Protein AF-A0A4R7BUH3-F1 (afdb_monomer_lite)

Foldseek 3Di:
DDDQDAPVQAPDQAAPVPRHGFDSVAWDADPNGIHTHNDVVSSVVVVVVVVVVVVVVVVVVVVVVPPPDDD

Radius of gyration: 16.68 Å; chains: 1; bounding box: 23×40×49 Å

pLDDT: mean 85.95, std 15.14, range [41.56, 96.62]

Secondary structure (DSSP, 8-state):
------GGGBS-SB-TTT-PBPEEEEEEEETTEEEEESSHHHHHHHHHHHHHHHHHHHHHHHHHHHS----

Structure (mmCIF, N/CA/C/O backbone):
data_AF-A0A4R7BUH3-F1
#
_entry.id   AF-A0A4R7BUH3-F1
#
loop_
_atom_site.group_PDB
_atom_site.id
_atom_site.type_symbol
_atom_site.label_atom_id
_atom_site.label_alt_id
_atom_site.label_comp_id
_atom_site.label_asym_id
_atom_site.label_entity_id
_atom_site.label_seq_id
_atom_site.pdbx_PDB_ins_code
_atom_site.Cartn_x
_atom_site.Cartn_y
_atom_site.Cartn_z
_atom_site.occupancy
_atom_site.B_iso_or_equiv
_atom_site.auth_seq_id
_atom_site.auth_comp_id
_atom_site.auth_asym_id
_atom_site.auth_atom_id
_atom_site.pdbx_PDB_model_num
ATOM 1 N N . MET A 1 1 ? -12.759 10.469 -10.809 1.00 41.56 1 MET A N 1
ATOM 2 C CA . MET A 1 1 ? -13.088 10.742 -9.396 1.00 41.56 1 MET A CA 1
ATOM 3 C C . MET A 1 1 ? -12.384 9.676 -8.587 1.00 41.56 1 MET A C 1
ATOM 5 O O . MET A 1 1 ? -12.732 8.514 -8.729 1.00 41.56 1 MET A O 1
ATOM 9 N N . GLY A 1 2 ? -11.288 10.044 -7.922 1.00 54.75 2 GLY A N 1
ATOM 10 C CA . GLY A 1 2 ? -10.458 9.094 -7.185 1.00 54.75 2 GLY A CA 1
ATOM 11 C C . GLY A 1 2 ? -11.235 8.575 -5.987 1.00 54.75 2 GLY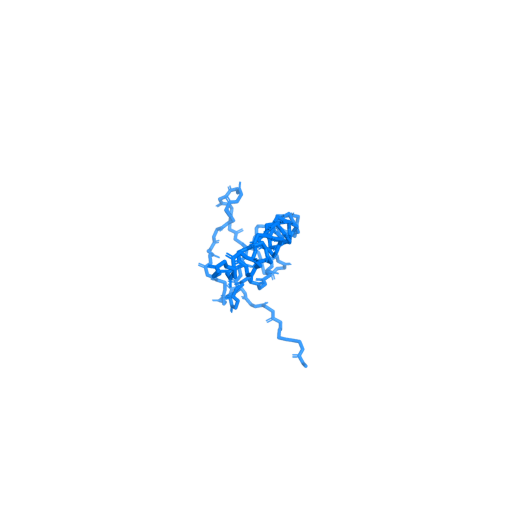 A C 1
ATOM 12 O O . GLY A 1 2 ? -11.632 9.358 -5.132 1.00 54.75 2 GLY A O 1
ATOM 13 N N . GLU A 1 3 ? -11.503 7.278 -5.979 1.00 65.31 3 GLU A N 1
ATOM 14 C CA . GLU A 1 3 ? -12.172 6.597 -4.881 1.00 65.31 3 GLU A CA 1
ATOM 15 C C . GLU A 1 3 ? -11.235 6.630 -3.670 1.00 65.31 3 GLU A C 1
ATOM 17 O O . GLU A 1 3 ? -10.179 5.993 -3.663 1.00 65.31 3 GLU A O 1
ATOM 22 N N . THR A 1 4 ? -11.565 7.462 -2.683 1.00 82.25 4 THR A N 1
ATOM 23 C CA . THR A 1 4 ? -10.836 7.534 -1.418 1.00 82.25 4 THR A CA 1
ATOM 24 C C . THR A 1 4 ? -10.925 6.164 -0.753 1.00 82.25 4 THR A C 1
ATOM 26 O O . THR A 1 4 ? -12.023 5.696 -0.461 1.00 82.25 4 THR A O 1
ATOM 29 N N . LEU A 1 5 ? -9.788 5.500 -0.540 1.00 89.19 5 LEU A N 1
ATOM 30 C CA . LEU A 1 5 ? -9.762 4.206 0.143 1.00 89.19 5 LEU A CA 1
ATOM 31 C C . LEU A 1 5 ? -10.285 4.383 1.574 1.00 89.19 5 LEU A C 1
ATOM 33 O O . LEU A 1 5 ? -9.837 5.288 2.280 1.00 89.19 5 LEU A O 1
ATOM 37 N N . ARG A 1 6 ? -11.219 3.527 2.002 1.00 91.69 6 ARG A N 1
ATOM 38 C CA . ARG A 1 6 ? -11.761 3.540 3.366 1.00 91.69 6 ARG A CA 1
ATOM 39 C C . ARG A 1 6 ? -11.297 2.308 4.125 1.00 91.69 6 ARG A C 1
ATOM 41 O O . ARG A 1 6 ? -11.177 1.222 3.567 1.00 91.69 6 ARG A O 1
ATOM 48 N N . ILE A 1 7 ? -11.048 2.490 5.417 1.00 92.25 7 ILE A N 1
ATOM 49 C CA . ILE A 1 7 ? -10.563 1.426 6.304 1.00 92.25 7 ILE A CA 1
ATOM 50 C C . ILE A 1 7 ? -11.585 0.292 6.465 1.00 92.25 7 ILE A C 1
ATOM 52 O O . ILE A 1 7 ? -11.191 -0.853 6.624 1.00 92.25 7 ILE A O 1
ATOM 56 N N . GLU A 1 8 ? -12.880 0.596 6.356 1.00 92.44 8 GLU A N 1
ATOM 57 C CA . GLU A 1 8 ? -13.974 -0.388 6.380 1.00 92.44 8 GLU A CA 1
ATOM 58 C C . GLU A 1 8 ? -13.960 -1.347 5.180 1.00 92.44 8 GLU A C 1
ATOM 60 O O . GLU A 1 8 ? -14.445 -2.468 5.289 1.00 92.44 8 GLU A O 1
ATOM 65 N N . ASP A 1 9 ? -13.384 -0.924 4.051 1.00 93.50 9 ASP A N 1
ATOM 66 C CA . ASP A 1 9 ? -13.262 -1.750 2.850 1.00 93.50 9 ASP A CA 1
ATOM 67 C C . ASP A 1 9 ? -12.014 -2.659 2.920 1.00 93.50 9 ASP A C 1
ATOM 69 O O . ASP A 1 9 ? -11.814 -3.517 2.054 1.00 93.50 9 ASP A O 1
ATOM 73 N N . ALA A 1 10 ? -11.148 -2.466 3.929 1.00 94.38 10 ALA A N 1
ATOM 74 C CA . ALA A 1 10 ? -9.915 -3.223 4.082 1.00 94.38 10 ALA A CA 1
ATOM 75 C C . ALA A 1 10 ? -10.201 -4.670 4.499 1.00 94.38 10 ALA A C 1
ATOM 77 O O . ALA A 1 10 ? -10.858 -4.936 5.501 1.00 94.38 10 ALA A O 1
ATOM 78 N N . VAL A 1 11 ? -9.625 -5.625 3.772 1.00 95.50 11 VAL A N 1
ATOM 79 C CA . VAL A 1 11 ? -9.798 -7.062 4.057 1.00 95.50 11 VAL A CA 1
ATOM 80 C C . VAL A 1 11 ? -9.065 -7.529 5.317 1.00 95.50 11 VAL A C 1
ATOM 82 O O . VAL A 1 11 ? -9.191 -8.686 5.713 1.00 95.50 11 VAL A O 1
ATOM 85 N N . ASN A 1 12 ? -8.249 -6.665 5.920 1.00 94.88 12 ASN A N 1
ATOM 86 C CA . ASN A 1 12 ? -7.438 -6.977 7.085 1.00 94.88 12 ASN A CA 1
ATOM 87 C C . ASN A 1 12 ? -7.558 -5.889 8.157 1.00 94.88 12 ASN A C 1
ATOM 89 O O . ASN A 1 12 ? -7.443 -4.701 7.869 1.00 94.88 12 ASN A O 1
ATOM 93 N N . GLU A 1 13 ? -7.705 -6.319 9.410 1.00 95.38 13 GLU A N 1
ATOM 94 C CA . GLU A 1 13 ? -7.805 -5.425 10.574 1.00 95.38 13 GLU A CA 1
ATOM 95 C C . GLU A 1 13 ? -6.440 -5.134 11.213 1.00 95.38 13 GLU A C 1
ATOM 97 O O . GLU A 1 13 ? -6.248 -4.122 11.891 1.00 95.38 13 GLU A O 1
ATOM 102 N N . THR A 1 14 ? -5.460 -6.013 10.987 1.00 96.44 14 THR A N 1
ATOM 103 C CA . THR A 1 14 ? -4.111 -5.911 11.552 1.00 96.44 14 THR A CA 1
ATOM 104 C C . THR A 1 14 ? -3.041 -5.905 10.465 1.00 96.44 14 THR A C 1
ATOM 106 O O . THR A 1 14 ? -3.199 -6.461 9.376 1.00 96.44 14 THR A O 1
ATOM 109 N N . CYS A 1 15 ? -1.933 -5.226 10.753 1.00 94.75 15 CYS A N 1
ATOM 110 C CA . CYS A 1 15 ? -0.788 -5.099 9.872 1.00 94.75 15 CYS A CA 1
ATOM 111 C C . CYS A 1 15 ? -0.001 -6.418 9.845 1.00 94.75 15 CYS A C 1
ATOM 113 O O . CYS A 1 15 ? 0.501 -6.835 10.892 1.00 94.75 15 CYS A O 1
ATOM 115 N N . PRO A 1 16 ? 0.222 -7.030 8.669 1.00 91.94 16 PRO A N 1
ATOM 116 C CA . PRO A 1 16 ? 0.907 -8.322 8.566 1.00 91.94 16 PRO A CA 1
ATOM 117 C C . PRO A 1 16 ? 2.386 -8.272 8.984 1.00 91.94 16 PRO A C 1
ATOM 119 O O . PRO A 1 16 ? 2.984 -9.305 9.262 1.00 91.94 16 PRO A O 1
ATOM 122 N N . TRP A 1 17 ? 2.987 -7.080 9.050 1.00 90.06 17 TRP A N 1
ATOM 123 C CA . TRP A 1 17 ? 4.388 -6.905 9.443 1.00 90.06 17 TRP A CA 1
ATOM 124 C C . TRP A 1 17 ? 4.601 -6.873 10.958 1.00 90.06 17 TRP A C 1
ATOM 126 O O . TRP A 1 17 ? 5.667 -7.251 11.432 1.00 90.06 17 TRP A O 1
ATOM 136 N N . SER A 1 18 ? 3.634 -6.340 11.711 1.00 91.75 18 SER A N 1
ATOM 137 C CA . SER A 1 18 ? 3.815 -5.996 13.131 1.00 91.75 18 SER A CA 1
ATOM 138 C C . SER A 1 18 ? 2.690 -6.468 14.050 1.00 91.75 18 SER A C 1
ATOM 140 O O . SER A 1 18 ? 2.851 -6.400 15.264 1.00 91.75 18 SER A O 1
ATOM 142 N N . GLY A 1 19 ? 1.545 -6.885 13.504 1.00 94.19 19 GLY A N 1
ATOM 143 C CA . GLY A 1 19 ? 0.341 -7.238 14.261 1.00 94.19 19 GLY A CA 1
ATOM 144 C C . GLY A 1 19 ? -0.440 -6.044 14.825 1.00 94.19 19 GLY A C 1
ATOM 145 O O . GLY A 1 19 ? -1.496 -6.233 15.419 1.00 94.19 19 GLY A O 1
ATOM 146 N N . LYS A 1 20 ? 0.042 -4.807 14.642 1.00 95.00 20 LYS A N 1
ATOM 147 C CA . LYS A 1 20 ? -0.668 -3.588 15.070 1.00 95.00 20 LYS A CA 1
ATOM 148 C C . LYS A 1 20 ? -1.925 -3.345 14.224 1.00 95.00 20 LYS A C 1
ATOM 150 O O . LYS A 1 20 ? -1.925 -3.752 13.063 1.00 95.00 20 LYS A O 1
ATOM 155 N N . PRO A 1 21 ? -2.950 -2.646 14.742 1.00 96.38 21 PRO A N 1
ATOM 156 C CA . PRO A 1 21 ? -4.128 -2.291 13.952 1.00 96.38 21 PRO A CA 1
ATOM 157 C C . PRO A 1 21 ? -3.756 -1.475 12.708 1.00 96.38 21 PRO A C 1
ATOM 159 O O . PRO A 1 21 ? -2.758 -0.742 12.702 1.00 96.38 21 PRO A O 1
ATOM 162 N N . VAL A 1 22 ? -4.545 -1.628 11.646 1.00 96.19 22 VAL A N 1
ATOM 163 C CA . VAL A 1 22 ? -4.392 -0.839 10.417 1.00 96.19 22 VAL A CA 1
ATOM 164 C C . VAL A 1 22 ? -4.840 0.610 10.623 1.00 96.19 22 VAL A C 1
ATOM 166 O O . VAL A 1 22 ? -5.680 0.901 11.472 1.00 96.19 22 VAL A O 1
ATOM 169 N N . ALA A 1 23 ? -4.271 1.525 9.843 1.00 94.06 23 ALA A N 1
ATOM 170 C CA . ALA A 1 23 ? -4.562 2.951 9.888 1.00 94.06 23 ALA A CA 1
ATOM 171 C C . ALA A 1 23 ? -5.170 3.428 8.559 1.00 94.06 23 ALA A C 1
ATOM 173 O O . ALA A 1 23 ? -4.782 2.974 7.481 1.00 94.06 23 ALA A O 1
ATOM 174 N N . ALA A 1 24 ? -6.132 4.352 8.635 1.00 92.06 24 ALA A N 1
ATOM 175 C CA . ALA A 1 24 ? -6.893 4.826 7.474 1.00 92.06 24 ALA A CA 1
ATOM 176 C C . ALA A 1 24 ? -6.056 5.658 6.481 1.00 92.06 24 ALA A C 1
ATOM 178 O O . ALA A 1 24 ? -6.416 5.770 5.315 1.00 92.06 24 ALA A O 1
ATOM 179 N N . ASP A 1 25 ? -4.924 6.211 6.919 1.00 92.69 25 ASP A N 1
ATOM 180 C CA . ASP A 1 25 ? -3.943 6.911 6.077 1.00 92.69 25 ASP A CA 1
ATOM 181 C C . ASP A 1 25 ? -2.990 5.948 5.337 1.00 92.69 25 ASP A C 1
ATOM 183 O O . ASP A 1 25 ? -2.205 6.351 4.477 1.00 92.69 25 ASP A O 1
ATOM 187 N N . SER A 1 26 ? -3.063 4.660 5.672 1.00 94.69 26 SER A N 1
ATOM 188 C CA . SER A 1 26 ? -2.088 3.630 5.322 1.00 94.69 26 SER A CA 1
ATOM 189 C C . SER A 1 26 ? -2.733 2.483 4.539 1.00 94.69 26 SER A C 1
ATOM 191 O O . SER A 1 26 ? -2.432 1.310 4.762 1.00 94.69 26 SER A O 1
ATOM 193 N N . LEU A 1 27 ? -3.638 2.827 3.622 1.00 94.44 27 LEU A N 1
ATOM 194 C CA . LEU A 1 27 ? -4.386 1.891 2.780 1.00 94.44 27 LEU A CA 1
ATOM 195 C C . LEU A 1 27 ? -3.821 1.862 1.352 1.00 94.44 27 LEU A C 1
ATOM 197 O O . LEU A 1 27 ? -3.339 2.877 0.848 1.00 94.44 27 LEU A O 1
ATOM 201 N N . THR A 1 28 ? -3.901 0.710 0.687 1.00 94.38 28 THR A N 1
ATOM 202 C CA . THR A 1 28 ? -3.634 0.566 -0.757 1.00 94.38 28 THR A CA 1
ATOM 203 C C . THR A 1 28 ? -4.580 -0.466 -1.374 1.00 94.38 28 THR A C 1
ATOM 205 O O . THR A 1 28 ? -5.263 -1.205 -0.660 1.00 94.38 28 THR A O 1
ATOM 208 N N . ARG A 1 29 ? -4.659 -0.512 -2.706 1.00 93.38 29 ARG A N 1
ATOM 209 C CA . ARG A 1 29 ? -5.477 -1.487 -3.436 1.00 93.38 29 ARG A CA 1
ATOM 210 C C . ARG A 1 29 ? -4.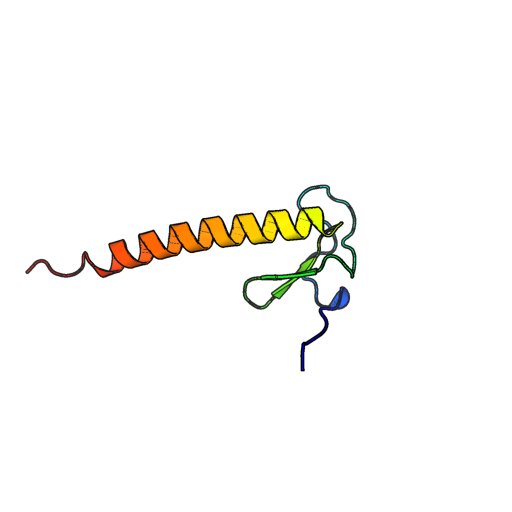580 -2.595 -3.982 1.00 93.38 29 ARG A C 1
ATOM 212 O O . ARG A 1 29 ? -3.650 -2.335 -4.737 1.00 93.38 29 ARG A O 1
ATOM 219 N N . TYR A 1 30 ? -4.894 -3.840 -3.647 1.00 93.19 30 TYR A N 1
ATOM 220 C CA . TYR A 1 30 ? -4.175 -5.021 -4.112 1.00 93.19 30 TYR A CA 1
ATOM 221 C C . TYR A 1 30 ? -5.149 -6.051 -4.678 1.00 93.19 30 TYR A C 1
ATOM 223 O O . TYR A 1 30 ? -6.085 -6.466 -4.000 1.00 93.19 30 TYR A O 1
ATOM 231 N N . LYS A 1 31 ? -4.944 -6.459 -5.939 1.00 90.56 31 LYS A N 1
ATOM 232 C CA . LYS A 1 31 ? -5.796 -7.441 -6.645 1.00 90.56 31 LYS A CA 1
ATOM 233 C C . LYS A 1 31 ? -7.303 -7.142 -6.554 1.00 90.56 31 LYS A C 1
ATOM 235 O O . LYS A 1 31 ? -8.119 -8.044 -6.410 1.00 90.56 31 LYS A O 1
ATOM 240 N N . GLY A 1 32 ? -7.672 -5.863 -6.626 1.00 91.12 32 GLY A N 1
ATOM 241 C CA . GLY A 1 32 ? -9.066 -5.416 -6.542 1.00 91.12 32 GLY A CA 1
ATOM 242 C C . GLY A 1 32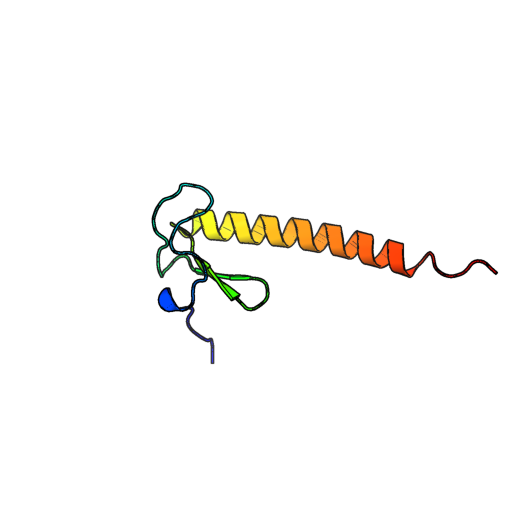 ? -9.621 -5.285 -5.120 1.00 91.12 32 GLY A C 1
ATOM 243 O O . GLY A 1 32 ? -10.686 -4.699 -4.968 1.00 91.12 32 GLY A O 1
ATOM 244 N N . ALA A 1 33 ? -8.896 -5.717 -4.090 1.00 93.31 33 ALA A N 1
ATOM 245 C CA . ALA A 1 33 ? -9.273 -5.547 -2.690 1.00 93.31 33 ALA A CA 1
ATOM 246 C C . ALA A 1 33 ? -8.534 -4.365 -2.047 1.00 93.31 33 ALA A C 1
ATOM 248 O O . ALA A 1 33 ? -7.434 -4.009 -2.477 1.00 93.31 33 ALA A O 1
ATOM 249 N N . VAL A 1 34 ? -9.117 -3.759 -1.013 1.00 94.69 34 VAL A N 1
ATOM 250 C CA . VAL A 1 34 ? -8.413 -2.775 -0.181 1.00 94.69 34 VAL A CA 1
ATOM 251 C C . VAL A 1 34 ? -7.649 -3.531 0.901 1.00 94.69 34 VAL A C 1
ATOM 253 O O . VAL A 1 34 ? -8.180 -4.447 1.524 1.00 94.69 34 VAL A O 1
ATOM 256 N N . VAL A 1 35 ? -6.389 -3.168 1.110 1.00 95.12 35 VAL A N 1
ATOM 257 C CA . VAL A 1 35 ? -5.534 -3.714 2.168 1.00 95.12 35 VAL A CA 1
ATOM 258 C C . VAL A 1 35 ? -4.975 -2.567 3.003 1.00 95.12 35 VAL A C 1
ATOM 260 O O . VAL A 1 35 ? -4.637 -1.507 2.470 1.00 95.12 35 VAL A O 1
ATOM 263 N N . GLY A 1 36 ? -4.891 -2.772 4.315 1.00 95.81 36 GLY A N 1
ATOM 264 C CA . GLY A 1 36 ? -4.443 -1.766 5.273 1.00 95.81 36 GLY A CA 1
ATOM 265 C C . GLY A 1 36 ? -3.130 -2.110 5.967 1.00 95.81 36 GLY A C 1
ATOM 266 O O . GLY A 1 36 ? -2.768 -3.276 6.136 1.00 95.81 36 GLY A O 1
ATOM 267 N N . PHE A 1 37 ? -2.421 -1.077 6.417 1.00 96.62 37 PHE A N 1
ATOM 268 C CA . PHE A 1 37 ? -1.168 -1.190 7.163 1.00 96.62 37 PHE A CA 1
ATOM 269 C C . PHE A 1 37 ? -1.177 -0.288 8.393 1.00 96.62 37 PHE A C 1
ATOM 271 O O . PHE A 1 37 ? -1.960 0.647 8.482 1.00 96.62 37 PHE A O 1
ATOM 278 N N . CYS A 1 38 ? -0.292 -0.552 9.357 1.00 96.38 38 CYS A N 1
ATOM 279 C CA . CYS A 1 38 ? -0.214 0.257 10.579 1.00 96.38 38 CYS A CA 1
ATOM 280 C C . CYS A 1 38 ? 0.436 1.637 10.376 1.00 96.38 38 CYS A C 1
ATOM 282 O O . CYS A 1 38 ? 0.423 2.446 11.297 1.00 96.38 38 CYS A O 1
ATOM 284 N N . ASN A 1 39 ? 1.102 1.866 9.240 1.00 95.12 39 ASN A N 1
ATOM 285 C CA . ASN A 1 39 ? 1.700 3.145 8.854 1.00 95.12 39 ASN A CA 1
ATOM 286 C C . ASN A 1 39 ? 2.007 3.163 7.338 1.00 95.12 39 ASN A C 1
ATOM 288 O O . ASN A 1 39 ? 2.080 2.089 6.717 1.00 95.12 39 ASN A O 1
ATOM 292 N N . PRO A 1 40 ? 2.274 4.346 6.749 1.00 94.50 40 PRO A N 1
ATOM 293 C CA . PRO A 1 40 ? 2.582 4.461 5.324 1.00 94.50 40 PRO A CA 1
ATOM 294 C C . PRO A 1 40 ? 3.869 3.722 4.934 1.00 94.50 40 PRO A C 1
ATOM 296 O O . PRO A 1 40 ? 3.948 3.136 3.863 1.00 94.50 40 PRO A O 1
ATOM 299 N N . GLY A 1 41 ? 4.860 3.644 5.827 1.00 95.69 41 GLY A N 1
ATOM 300 C CA . GLY A 1 41 ? 6.111 2.928 5.551 1.00 95.69 41 GLY A CA 1
ATOM 301 C C . GLY A 1 41 ? 5.925 1.420 5.323 1.00 95.69 41 GLY A C 1
ATOM 302 O O . GLY A 1 41 ? 6.614 0.827 4.493 1.00 95.69 41 GLY A O 1
ATOM 303 N N . CYS A 1 42 ? 4.993 0.782 6.034 1.00 95.62 42 CYS A N 1
ATOM 304 C CA . CYS A 1 42 ? 4.612 -0.614 5.817 1.00 95.62 42 CYS A CA 1
ATOM 305 C C . CYS A 1 42 ? 3.848 -0.792 4.499 1.00 95.62 42 CYS A C 1
ATOM 307 O O . CYS A 1 42 ? 4.112 -1.766 3.791 1.00 95.62 42 CYS A O 1
ATOM 309 N N . ARG A 1 43 ? 2.963 0.156 4.156 1.00 95.06 43 ARG A N 1
ATOM 310 C CA . ARG A 1 43 ? 2.268 0.191 2.860 1.00 95.06 43 ARG A CA 1
ATOM 311 C C . ARG A 1 43 ? 3.271 0.271 1.710 1.00 95.06 43 ARG A C 1
ATOM 313 O O . ARG A 1 43 ? 3.267 -0.594 0.843 1.00 95.06 43 ARG A O 1
ATOM 320 N N . ASP A 1 44 ? 4.194 1.227 1.757 1.00 95.06 44 ASP A N 1
ATOM 321 C CA . ASP A 1 44 ? 5.160 1.455 0.679 1.00 95.06 44 ASP A CA 1
ATOM 322 C C . ASP A 1 44 ? 6.104 0.253 0.489 1.00 95.06 44 ASP A C 1
ATOM 324 O O . ASP A 1 44 ? 6.472 -0.103 -0.633 1.00 95.06 44 ASP A O 1
ATOM 328 N N . LYS A 1 45 ? 6.503 -0.410 1.587 1.00 95.00 45 LYS A N 1
ATOM 329 C CA . LYS A 1 45 ? 7.275 -1.664 1.523 1.00 95.00 45 LYS A CA 1
ATOM 330 C C . LYS A 1 45 ? 6.495 -2.767 0.816 1.00 95.00 45 LYS A C 1
ATOM 332 O O . LYS A 1 45 ? 7.077 -3.492 0.010 1.00 95.00 45 LYS A O 1
ATOM 337 N N . PHE A 1 46 ? 5.205 -2.895 1.114 1.00 95.31 46 PHE A N 1
ATOM 338 C CA . PHE A 1 46 ? 4.339 -3.864 0.459 1.00 95.31 46 PHE A CA 1
ATOM 339 C C . PHE A 1 46 ? 4.181 -3.561 -1.034 1.00 95.31 46 PHE A C 1
ATOM 341 O O . PHE A 1 46 ? 4.370 -4.461 -1.845 1.00 95.31 46 PHE A O 1
ATOM 348 N N . GLU A 1 47 ? 3.931 -2.307 -1.416 1.00 93.81 47 GLU A N 1
ATOM 349 C CA . GLU A 1 47 ? 3.798 -1.912 -2.826 1.00 93.81 47 GLU A CA 1
ATOM 350 C C . GLU A 1 47 ? 5.067 -2.220 -3.629 1.00 93.81 47 GLU A C 1
ATOM 352 O O . GLU A 1 47 ? 4.994 -2.791 -4.717 1.00 93.81 47 GLU A O 1
ATOM 357 N N . LYS A 1 48 ? 6.247 -1.938 -3.060 1.00 95.69 48 LYS A N 1
ATOM 358 C CA . LYS A 1 48 ? 7.533 -2.304 -3.673 1.00 95.69 48 LYS A CA 1
ATOM 359 C C . LYS A 1 48 ? 7.706 -3.814 -3.810 1.00 95.69 48 LYS A C 1
ATOM 361 O O . LYS A 1 48 ? 8.164 -4.277 -4.852 1.00 95.69 48 LYS A O 1
ATOM 366 N N . ALA A 1 49 ? 7.350 -4.578 -2.777 1.00 94.81 49 ALA A N 1
ATOM 367 C CA . ALA A 1 49 ? 7.431 -6.034 -2.817 1.00 94.81 49 ALA A CA 1
ATOM 368 C C . ALA A 1 49 ? 6.508 -6.606 -3.903 1.00 94.81 49 ALA A C 1
ATOM 370 O O . ALA A 1 49 ? 6.952 -7.405 -4.723 1.00 94.81 49 ALA A O 1
ATOM 371 N N . VAL A 1 50 ? 5.257 -6.138 -3.965 1.00 94.62 50 VAL A N 1
ATOM 372 C CA . VAL A 1 50 ? 4.301 -6.508 -5.015 1.00 94.62 50 VAL A CA 1
ATOM 373 C C . VAL A 1 50 ? 4.865 -6.186 -6.394 1.00 94.62 50 VAL A C 1
ATOM 375 O O . VAL A 1 50 ? 4.925 -7.081 -7.228 1.00 94.62 50 VAL A O 1
ATOM 378 N N . ALA A 1 51 ? 5.346 -4.963 -6.625 1.00 93.69 51 ALA A N 1
ATOM 379 C CA . ALA A 1 51 ? 5.924 -4.577 -7.911 1.00 93.69 51 ALA A CA 1
ATOM 380 C C . ALA A 1 51 ? 7.103 -5.477 -8.316 1.00 93.69 51 ALA A C 1
ATOM 382 O O . ALA A 1 51 ? 7.199 -5.892 -9.470 1.00 93.69 51 ALA A O 1
ATOM 383 N N . HIS A 1 52 ? 7.970 -5.829 -7.363 1.00 94.88 52 HIS A N 1
ATOM 384 C CA . HIS A 1 52 ? 9.090 -6.733 -7.605 1.00 94.88 52 HIS A CA 1
ATOM 385 C C . HIS A 1 52 ? 8.620 -8.137 -8.019 1.00 94.88 52 HIS A C 1
ATOM 387 O O . HIS A 1 52 ? 9.141 -8.713 -8.974 1.00 94.88 52 HIS A O 1
ATOM 393 N N . PHE A 1 53 ? 7.622 -8.693 -7.328 1.00 93.25 53 PHE A N 1
ATOM 394 C CA . PHE A 1 53 ? 7.079 -10.009 -7.666 1.00 93.25 53 PHE A CA 1
ATOM 395 C C . PHE A 1 53 ? 6.308 -10.005 -8.987 1.00 93.25 53 PHE A C 1
ATOM 397 O O . PHE A 1 53 ? 6.496 -10.914 -9.788 1.00 93.25 53 PHE A O 1
ATOM 404 N N . GLU A 1 54 ? 5.487 -8.990 -9.251 1.00 92.31 54 GLU A N 1
ATOM 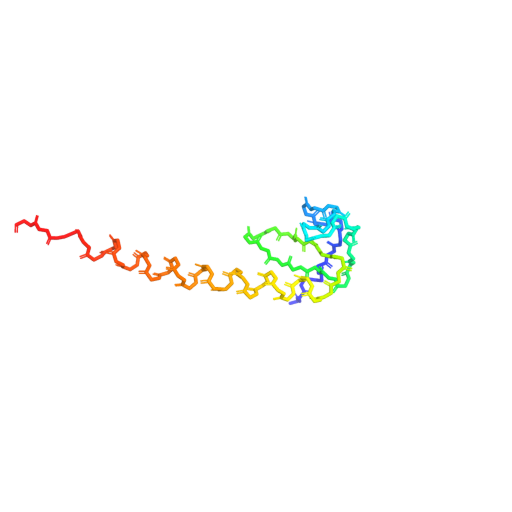405 C CA . GLU A 1 54 ? 4.756 -8.853 -10.516 1.00 92.31 54 GLU A CA 1
ATOM 406 C C . GLU A 1 54 ? 5.724 -8.728 -11.702 1.00 92.31 54 GLU A C 1
ATOM 408 O O . GLU A 1 54 ? 5.538 -9.401 -12.714 1.00 92.31 54 GLU A O 1
ATOM 413 N N . ALA A 1 55 ? 6.812 -7.961 -11.561 1.00 91.69 55 ALA A N 1
ATOM 414 C CA . ALA A 1 55 ? 7.857 -7.875 -12.581 1.00 91.69 55 ALA A CA 1
ATOM 415 C C . ALA A 1 55 ? 8.524 -9.239 -12.844 1.00 91.69 55 ALA A C 1
ATOM 417 O O . ALA A 1 55 ? 8.683 -9.644 -13.998 1.00 91.69 55 ALA A O 1
ATOM 418 N N . ALA A 1 56 ? 8.859 -9.985 -11.786 1.00 91.94 56 ALA A N 1
ATOM 419 C CA . ALA A 1 56 ? 9.436 -11.323 -11.915 1.00 91.94 56 ALA A CA 1
ATOM 420 C C . ALA A 1 56 ? 8.459 -12.323 -12.569 1.00 91.94 56 ALA A C 1
ATOM 422 O O . ALA A 1 56 ? 8.851 -13.125 -13.419 1.00 91.94 56 ALA A O 1
ATOM 423 N N . LEU A 1 57 ? 7.174 -12.269 -12.206 1.00 91.56 57 LEU A N 1
ATOM 424 C CA . LEU A 1 57 ? 6.133 -13.126 -12.777 1.00 91.56 57 LEU A CA 1
ATOM 425 C C . LEU A 1 57 ? 5.823 -12.776 -14.237 1.00 91.56 57 LEU A C 1
ATOM 427 O O . LEU A 1 57 ? 5.585 -13.684 -15.033 1.00 91.56 57 LEU A O 1
ATOM 431 N N . ALA A 1 58 ? 5.860 -11.495 -14.610 1.00 87.56 58 ALA A N 1
ATOM 432 C CA . ALA A 1 58 ? 5.710 -11.057 -15.995 1.00 87.56 58 ALA A CA 1
ATOM 433 C C . ALA A 1 58 ? 6.817 -11.637 -16.889 1.00 87.56 58 ALA A C 1
ATOM 435 O O . ALA A 1 58 ? 6.517 -12.146 -17.970 1.00 87.56 58 ALA A O 1
ATOM 436 N N . GLY A 1 59 ? 8.065 -11.657 -16.400 1.00 77.19 59 GLY A N 1
ATOM 437 C CA . GLY A 1 59 ? 9.184 -12.326 -17.073 1.00 77.19 59 GLY A CA 1
ATOM 438 C C . GLY A 1 59 ? 8.906 -13.812 -17.314 1.00 77.19 59 GLY A C 1
ATOM 439 O O . GLY A 1 59 ? 8.967 -14.280 -18.449 1.00 77.19 59 GLY A O 1
ATOM 440 N N . ARG A 1 60 ? 8.456 -14.532 -16.277 1.00 79.69 60 ARG A N 1
ATOM 441 C CA . ARG A 1 60 ? 8.111 -15.961 -16.393 1.00 79.69 60 ARG A CA 1
ATOM 442 C C . ARG A 1 60 ? 6.938 -16.244 -17.334 1.00 79.69 60 ARG A C 1
ATOM 444 O O . ARG A 1 60 ? 6.912 -17.285 -17.988 1.00 79.69 60 ARG A O 1
ATOM 451 N N . ARG A 1 61 ? 5.943 -15.354 -17.398 1.00 75.69 61 ARG A N 1
ATOM 452 C CA . ARG A 1 61 ? 4.771 -15.515 -18.275 1.00 75.69 61 ARG A CA 1
ATOM 453 C C . ARG A 1 61 ? 5.147 -15.406 -19.754 1.00 75.69 61 ARG A C 1
ATOM 455 O O . ARG A 1 61 ? 4.537 -16.089 -20.573 1.00 75.69 61 ARG 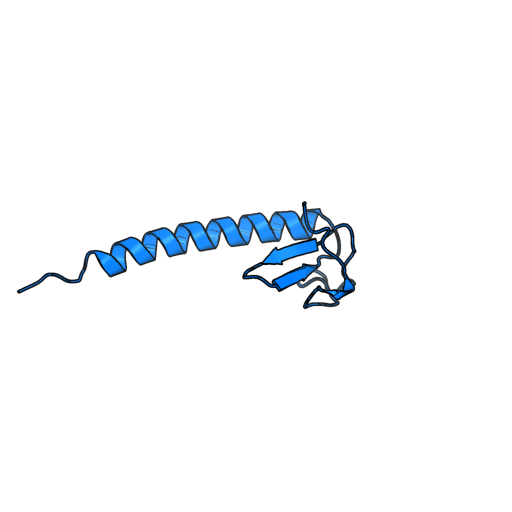A O 1
ATOM 462 N N . MET A 1 62 ? 6.148 -14.592 -20.091 1.00 63.56 62 MET A N 1
ATOM 463 C CA . MET A 1 62 ? 6.674 -14.507 -21.456 1.00 63.56 62 MET A CA 1
ATOM 464 C C . MET A 1 62 ? 7.425 -15.784 -21.839 1.00 63.56 62 MET A C 1
ATOM 466 O O . MET A 1 62 ? 7.172 -16.333 -22.906 1.00 63.56 62 MET A O 1
ATOM 470 N N . GLU A 1 63 ? 8.251 -16.326 -20.942 1.00 58.88 63 GLU A N 1
ATOM 471 C CA . GLU A 1 63 ? 8.958 -17.594 -21.176 1.00 58.88 63 GLU A CA 1
ATOM 472 C C . GLU A 1 63 ? 7.992 -18.773 -21.371 1.00 58.88 63 GLU A C 1
ATOM 474 O O . GLU A 1 63 ? 8.147 -19.558 -22.304 1.00 58.88 63 GLU A O 1
ATOM 479 N N . ALA A 1 64 ? 6.933 -18.855 -20.560 1.00 59.78 64 ALA A N 1
ATOM 480 C CA . ALA A 1 64 ? 5.905 -19.887 -20.703 1.00 59.78 64 ALA A CA 1
ATOM 481 C C . ALA A 1 64 ? 5.096 -19.767 -22.010 1.00 59.78 64 ALA A C 1
ATOM 483 O O . ALA A 1 64 ? 4.583 -20.767 -22.505 1.00 59.78 64 ALA A O 1
ATOM 484 N N . SER A 1 65 ? 4.983 -18.563 -22.581 1.00 58.19 65 SER A N 1
ATOM 485 C CA . SER A 1 65 ? 4.237 -18.320 -23.822 1.00 58.19 65 SER A CA 1
ATOM 486 C C . SER A 1 65 ? 5.070 -18.536 -25.093 1.00 58.19 65 SER A C 1
ATOM 488 O O . SER A 1 65 ? 4.483 -18.636 -26.166 1.00 58.19 65 SER A O 1
ATOM 490 N N . MET A 1 66 ? 6.404 -18.611 -24.996 1.00 57.81 66 MET A N 1
ATOM 491 C CA . MET A 1 66 ? 7.311 -18.815 -26.141 1.00 57.81 66 MET A CA 1
ATOM 492 C C . MET A 1 66 ? 7.805 -20.267 -26.294 1.00 57.81 66 MET A C 1
ATOM 494 O O . MET A 1 66 ? 8.523 -20.567 -27.241 1.00 57.81 66 MET A O 1
ATOM 498 N N . GLY A 1 67 ? 7.418 -21.178 -25.392 1.00 56.25 67 GLY A N 1
ATOM 499 C CA . GLY A 1 67 ? 7.799 -22.601 -25.422 1.00 56.25 67 GLY A CA 1
ATOM 500 C C . GLY A 1 67 ? 6.795 -23.542 -26.103 1.00 56.25 67 GLY A C 1
ATOM 501 O O . GLY A 1 67 ? 6.907 -24.753 -25.949 1.00 56.25 67 GLY A O 1
ATOM 502 N N . GLY A 1 68 ? 5.795 -23.013 -26.812 1.00 52.12 68 GLY A N 1
ATOM 503 C CA . GLY A 1 68 ? 4.728 -23.791 -27.450 1.00 52.12 68 GLY A CA 1
ATOM 504 C C . GLY A 1 68 ? 4.826 -23.834 -28.976 1.00 52.12 68 GLY A C 1
ATOM 505 O O . GLY A 1 68 ? 3.863 -23.467 -29.637 1.00 52.12 68 GLY A O 1
ATO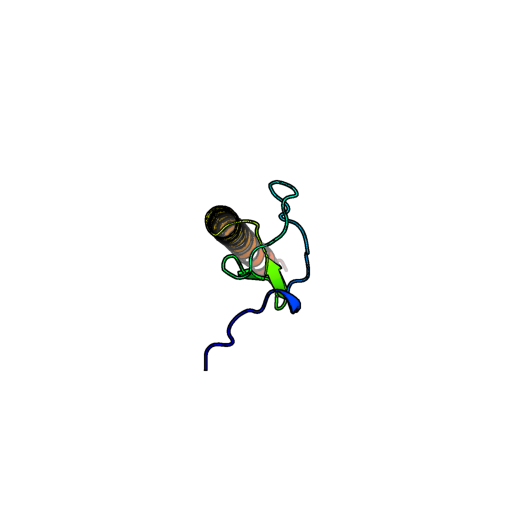M 506 N N . ALA A 1 69 ? 5.975 -24.218 -29.535 1.00 54.16 69 ALA A N 1
ATOM 507 C CA . ALA A 1 69 ? 6.107 -24.575 -30.951 1.00 54.16 69 ALA A CA 1
ATOM 508 C C . ALA A 1 69 ? 7.324 -25.490 -31.148 1.00 54.16 69 ALA A C 1
ATOM 510 O O . ALA A 1 69 ? 8.423 -25.043 -31.466 1.00 54.16 69 ALA A O 1
ATOM 511 N N . THR A 1 70 ? 7.116 -26.783 -30.934 1.00 53.31 70 THR A N 1
ATOM 512 C CA . THR A 1 70 ? 7.938 -27.836 -31.532 1.00 53.31 70 THR A CA 1
ATOM 513 C C . THR A 1 70 ? 6.974 -28.834 -32.160 1.00 53.31 70 THR A C 1
ATOM 515 O O . THR A 1 70 ? 6.389 -29.649 -31.445 1.00 53.31 70 THR A O 1
ATOM 518 N N . GLU A 1 71 ? 6.781 -28.705 -33.471 1.00 46.53 71 GLU A N 1
ATOM 519 C CA . GLU A 1 71 ? 6.444 -29.807 -34.378 1.00 46.53 71 GLU A CA 1
ATOM 520 C C . GLU A 1 71 ? 7.699 -30.129 -35.194 1.00 46.53 71 GLU A C 1
ATOM 522 O O . GLU A 1 71 ? 8.398 -29.161 -35.585 1.00 46.53 71 GLU A O 1
#

Organism: NCBI:txid1339210

Sequence (71 aa):
MGETLRIEDAVNETCPWSGKPVAADSLTRYKGAVVGFCNPGCRDKFEKAVAHFEAALAGRRMEASMGGATE